Protein AF-A0A4R8TBB7-F1 (afdb_monomer)

Secondary structure (DSSP, 8-state):
-PEEPTTTTSTT----EESSTTPPPHHHHHTTTTPPPPTTSS-HHHHTT----------SSHHHHHHHHHHTTS--

Structure (mmCIF, N/CA/C/O backbone):
data_AF-A0A4R8TBB7-F1
#
_entry.id   AF-A0A4R8TBB7-F1
#
loop_
_atom_site.group_PDB
_atom_site.id
_atom_site.type_symbol
_atom_site.label_atom_id
_atom_site.label_alt_id
_atom_site.label_comp_id
_atom_site.label_asym_id
_atom_site.label_entity_id
_atom_site.label_seq_id
_atom_site.pdbx_PDB_ins_code
_atom_site.Cartn_x
_atom_site.Cartn_y
_atom_site.Cartn_z
_atom_site.occupancy
_atom_site.B_iso_or_equiv
_atom_site.auth_seq_id
_atom_site.auth_comp_id
_atom_site.auth_asym_id
_atom_site.auth_atom_id
_atom_site.pdbx_PDB_model_num
ATOM 1 N N . MET A 1 1 ? -17.022 1.915 3.681 1.00 71.94 1 MET A N 1
ATOM 2 C CA . MET A 1 1 ? -16.187 1.567 2.510 1.00 71.94 1 MET A CA 1
ATOM 3 C C . MET A 1 1 ? -14.773 1.281 2.980 1.00 71.94 1 MET A C 1
ATOM 5 O O . MET A 1 1 ? -14.201 2.138 3.639 1.00 71.94 1 MET A O 1
ATOM 9 N N . GLY A 1 2 ? -14.242 0.092 2.695 1.00 86.75 2 GLY A N 1
ATOM 10 C CA . GLY A 1 2 ? -12.824 -0.220 2.902 1.00 86.75 2 GLY A CA 1
ATOM 11 C C . GLY A 1 2 ? -12.031 0.020 1.618 1.00 86.75 2 GLY A C 1
ATOM 12 O O . GLY A 1 2 ? -12.576 -0.133 0.526 1.00 86.75 2 GLY A O 1
ATOM 13 N N . TYR A 1 3 ? -10.763 0.393 1.747 1.00 93.44 3 TYR A N 1
ATOM 14 C CA . TYR A 1 3 ? -9.826 0.491 0.626 1.00 93.44 3 TYR A CA 1
ATOM 15 C C . TYR A 1 3 ? -9.003 -0.790 0.543 1.00 93.44 3 TYR A C 1
ATOM 17 O O . TYR A 1 3 ? -8.838 -1.485 1.543 1.00 93.44 3 TYR A O 1
ATOM 25 N N . TYR A 1 4 ? -8.456 -1.114 -0.624 1.00 94.94 4 TYR A N 1
ATOM 26 C CA . TYR A 1 4 ? -7.476 -2.193 -0.712 1.00 94.94 4 TYR A CA 1
ATOM 27 C C . TYR A 1 4 ? -6.147 -1.767 -0.089 1.00 94.94 4 TYR A C 1
ATOM 29 O O . TYR A 1 4 ? -5.752 -0.604 -0.171 1.00 94.94 4 TYR A O 1
ATOM 37 N N . CYS A 1 5 ? -5.459 -2.726 0.528 1.00 94.69 5 CYS A N 1
ATOM 38 C CA . CYS A 1 5 ? -4.094 -2.562 1.015 1.00 94.69 5 CYS A CA 1
ATOM 39 C C . CYS A 1 5 ? -3.183 -2.018 -0.095 1.00 94.69 5 CYS A C 1
ATOM 41 O O . CYS A 1 5 ? -3.267 -2.457 -1.241 1.00 94.69 5 CYS A O 1
ATOM 43 N N . SER A 1 6 ? -2.230 -1.153 0.245 1.00 93.69 6 SER A N 1
ATOM 44 C CA . SER A 1 6 ? -1.261 -0.610 -0.728 1.00 93.69 6 SER A CA 1
ATOM 45 C C . SER A 1 6 ? -0.450 -1.676 -1.469 1.00 93.69 6 SER A C 1
ATOM 47 O O . SER A 1 6 ? 0.043 -1.441 -2.567 1.00 93.69 6 SER A O 1
ATOM 49 N N . ASN A 1 7 ? -0.339 -2.873 -0.893 1.00 94.06 7 ASN A N 1
ATOM 50 C CA . ASN A 1 7 ? 0.352 -4.011 -1.494 1.00 94.06 7 ASN A CA 1
ATOM 51 C C . ASN A 1 7 ? -0.537 -4.857 -2.426 1.00 94.06 7 ASN A C 1
ATOM 53 O O . ASN A 1 7 ? -0.105 -5.927 -2.854 1.00 94.06 7 ASN A O 1
ATOM 57 N N . TYR A 1 8 ? -1.764 -4.419 -2.721 1.00 93.75 8 TYR A N 1
ATOM 58 C CA . TYR A 1 8 ? -2.704 -5.139 -3.583 1.00 93.75 8 TYR A CA 1
ATOM 59 C C . TYR A 1 8 ? -2.193 -5.267 -5.022 1.00 93.75 8 TYR A C 1
ATOM 61 O O . TYR A 1 8 ? -2.217 -6.354 -5.587 1.00 93.75 8 TYR A O 1
ATOM 69 N N . TYR A 1 9 ? -1.657 -4.182 -5.589 1.00 87.88 9 TYR A N 1
ATOM 70 C CA . TYR A 1 9 ? -1.223 -4.124 -6.994 1.00 87.88 9 TYR A CA 1
ATOM 71 C C . TYR A 1 9 ? 0.252 -4.510 -7.223 1.00 87.88 9 TYR A C 1
ATOM 73 O O . TYR A 1 9 ? 0.750 -4.404 -8.341 1.00 87.88 9 TYR A O 1
ATOM 81 N N . GLY A 1 10 ? 0.979 -4.915 -6.177 1.00 82.88 10 GLY A N 1
ATOM 82 C CA . GLY A 1 10 ? 2.409 -5.244 -6.251 1.00 82.88 10 GLY A CA 1
ATOM 83 C C . GLY A 1 10 ? 2.692 -6.748 -6.275 1.00 82.88 10 GLY A C 1
ATOM 84 O O . GLY A 1 10 ? 1.786 -7.566 -6.178 1.00 82.88 10 GLY A O 1
ATOM 85 N N . SER A 1 11 ? 3.975 -7.131 -6.286 1.00 83.94 11 SER A N 1
ATOM 86 C CA . SER A 1 11 ? 4.411 -8.543 -6.221 1.00 83.94 11 SER A CA 1
ATOM 87 C C . SER A 1 11 ? 3.913 -9.298 -4.981 1.00 83.94 11 SER A C 1
ATOM 89 O O . SER A 1 11 ? 3.828 -10.523 -4.995 1.00 83.94 11 SER A O 1
ATOM 91 N N . ILE A 1 12 ? 3.548 -8.569 -3.925 1.00 88.50 12 ILE A N 1
ATOM 92 C CA . ILE A 1 12 ? 3.009 -9.103 -2.671 1.00 88.50 12 ILE A CA 1
ATOM 93 C C . ILE A 1 12 ? 1.562 -9.604 -2.836 1.00 88.50 12 ILE A C 1
ATOM 95 O O . ILE A 1 12 ? 1.169 -10.488 -2.081 1.00 88.50 12 ILE A O 1
ATOM 99 N N . HIS A 1 13 ? 0.791 -9.066 -3.795 1.00 87.06 13 HIS A N 1
ATOM 100 C CA . HIS A 1 13 ? -0.602 -9.445 -4.088 1.00 87.06 13 HIS A CA 1
ATOM 101 C C . HIS A 1 13 ? -1.492 -9.546 -2.831 1.00 87.06 13 HIS A C 1
ATOM 103 O O . HIS A 1 13 ? -2.161 -10.548 -2.579 1.00 87.06 13 HIS A O 1
ATOM 109 N N . CYS A 1 14 ? -1.466 -8.518 -1.976 1.00 93.19 14 CYS A N 1
ATOM 110 C CA . CYS A 1 14 ? -2.229 -8.536 -0.727 1.00 93.19 14 CYS A CA 1
ATOM 111 C C . CYS A 1 14 ? -3.699 -8.154 -0.955 1.00 93.19 14 CYS A C 1
ATOM 113 O O . CYS A 1 14 ? -3.986 -7.003 -1.266 1.00 93.19 14 CYS A O 1
ATOM 115 N N . HIS A 1 15 ? -4.628 -9.074 -0.686 1.00 94.31 15 HIS A N 1
ATOM 116 C CA . HIS A 1 15 ? -6.074 -8.859 -0.864 1.00 94.31 15 HIS A CA 1
ATOM 117 C C . HIS A 1 15 ? -6.802 -8.272 0.358 1.00 94.31 15 HIS A C 1
ATOM 119 O O . HIS A 1 15 ? -8.019 -8.112 0.337 1.00 94.31 15 HIS A O 1
ATOM 125 N N . ASN A 1 16 ? -6.079 -7.936 1.429 1.00 94.31 16 ASN A N 1
ATOM 126 C CA . ASN A 1 16 ? -6.694 -7.375 2.632 1.00 94.31 16 ASN A CA 1
ATOM 127 C C . ASN A 1 16 ? -7.174 -5.939 2.401 1.00 94.31 16 ASN A C 1
ATOM 129 O O . ASN A 1 16 ? -6.600 -5.187 1.608 1.00 94.31 16 ASN A O 1
ATOM 133 N N . THR A 1 17 ? -8.176 -5.536 3.175 1.00 94.50 17 THR A N 1
ATOM 134 C CA . THR A 1 17 ? -8.706 -4.172 3.181 1.00 94.50 17 THR A CA 1
ATOM 135 C C . THR A 1 17 ? -8.146 -3.342 4.334 1.00 94.50 17 THR A C 1
ATOM 137 O O . THR A 1 17 ? -7.731 -3.877 5.364 1.00 94.50 17 THR A O 1
ATOM 140 N N . VAL A 1 18 ? -8.148 -2.024 4.163 1.00 95.00 18 VAL A N 1
ATOM 141 C CA . VAL A 1 18 ? -7.673 -1.020 5.119 1.00 95.00 18 VAL A CA 1
ATOM 142 C C . VAL A 1 18 ? -8.664 0.138 5.228 1.00 95.00 18 VAL A C 1
ATOM 144 O O . VAL A 1 18 ? -9.512 0.346 4.356 1.00 95.00 18 VAL A O 1
ATOM 147 N N . SER A 1 19 ? -8.553 0.902 6.312 1.00 93.75 19 SER A N 1
ATOM 148 C CA . SER A 1 19 ? -9.471 1.999 6.633 1.00 93.75 19 SER A CA 1
ATOM 149 C C . SER A 1 19 ? -9.164 3.289 5.870 1.00 93.75 19 SER A C 1
ATOM 151 O O . SER A 1 19 ? -10.062 4.104 5.668 1.00 93.75 19 SER A O 1
ATOM 153 N N . ARG A 1 20 ? -7.911 3.488 5.441 1.00 93.06 20 ARG A N 1
ATOM 154 C CA . ARG A 1 20 ? -7.473 4.681 4.703 1.00 93.06 20 ARG A CA 1
ATOM 155 C C . ARG A 1 20 ? -6.744 4.274 3.432 1.00 93.06 20 ARG A C 1
ATOM 157 O O . ARG A 1 20 ? -6.013 3.287 3.406 1.00 93.06 20 ARG A O 1
ATOM 164 N N . PHE A 1 21 ? -6.942 5.049 2.375 1.00 91.25 21 PHE A N 1
ATOM 165 C CA . PHE A 1 21 ? -6.188 4.880 1.142 1.00 91.25 21 PHE A CA 1
ATOM 166 C C . PHE A 1 21 ? -4.686 5.067 1.407 1.00 91.25 21 PHE A C 1
ATOM 168 O O . PHE A 1 21 ? -4.295 5.996 2.108 1.00 91.25 21 PHE A O 1
ATOM 175 N N . GLY A 1 22 ? -3.853 4.190 0.846 1.00 88.75 22 GLY A N 1
ATOM 176 C CA . GLY A 1 22 ? -2.400 4.234 1.034 1.00 88.75 22 GLY A CA 1
ATOM 177 C C . GLY A 1 22 ? -1.885 3.481 2.267 1.00 88.75 22 GLY A C 1
ATOM 178 O O . GLY A 1 22 ? -0.670 3.278 2.379 1.00 88.75 22 GLY A O 1
ATOM 179 N N . ASP A 1 23 ? -2.767 2.961 3.126 1.00 92.38 23 ASP A N 1
ATOM 180 C CA . ASP A 1 23 ? -2.360 2.131 4.259 1.00 92.38 23 ASP A CA 1
ATOM 181 C C . ASP A 1 23 ? -2.044 0.682 3.863 1.00 92.38 23 ASP A C 1
ATOM 183 O O . ASP A 1 23 ? -2.621 0.072 2.956 1.00 92.38 23 ASP A O 1
ATOM 187 N N . ARG A 1 24 ? -1.128 0.085 4.628 1.00 93.69 24 ARG A N 1
ATOM 188 C CA . ARG A 1 24 ? -0.856 -1.354 4.592 1.00 93.69 24 ARG A CA 1
ATOM 189 C C . ARG A 1 24 ? -1.657 -2.048 5.687 1.00 93.69 24 ARG A C 1
ATOM 191 O O . ARG A 1 24 ? -1.763 -1.537 6.797 1.00 93.69 24 ARG A O 1
ATOM 198 N N . CYS A 1 25 ? -2.165 -3.246 5.402 1.00 94.75 25 CYS A N 1
ATOM 199 C CA . CYS A 1 25 ? -2.820 -4.063 6.423 1.00 94.75 25 CYS A CA 1
ATOM 200 C C . CYS A 1 25 ? -1.842 -4.424 7.561 1.00 94.75 25 CYS A C 1
ATOM 202 O O . CYS A 1 25 ? -0.624 -4.444 7.355 1.00 94.75 25 CYS A O 1
ATOM 204 N N . HIS A 1 26 ? -2.366 -4.771 8.742 1.00 94.25 26 HIS A N 1
ATOM 205 C CA . HIS A 1 26 ? -1.553 -5.076 9.930 1.00 94.25 26 HIS A CA 1
ATOM 206 C C . HIS A 1 26 ? -0.467 -6.129 9.671 1.00 94.25 26 HIS A C 1
ATOM 208 O O . HIS A 1 26 ? 0.670 -5.958 10.103 1.00 94.25 26 HIS A O 1
ATOM 214 N N . LEU A 1 27 ? -0.782 -7.169 8.892 1.00 93.25 27 LEU A N 1
ATOM 215 C CA . LEU A 1 27 ? 0.185 -8.203 8.526 1.00 93.25 27 LEU A CA 1
ATOM 216 C C . LEU A 1 27 ? 1.315 -7.650 7.642 1.00 93.25 27 LEU A C 1
ATOM 218 O O . LEU A 1 27 ? 2.491 -7.874 7.918 1.00 93.25 27 LEU A O 1
ATOM 222 N N . CYS A 1 28 ? 0.982 -6.875 6.605 1.00 93.38 28 CYS A N 1
ATOM 223 C CA . CYS A 1 28 ? 1.984 -6.254 5.734 1.00 93.38 28 CYS A CA 1
ATOM 224 C C . CYS A 1 28 ? 2.869 -5.256 6.490 1.00 93.38 28 CYS A C 1
ATOM 226 O O . CYS A 1 28 ? 4.069 -5.170 6.217 1.00 93.38 28 CYS A O 1
ATOM 228 N N . ALA A 1 29 ? 2.288 -4.519 7.438 1.00 91.50 29 ALA A N 1
ATOM 229 C CA . ALA A 1 29 ? 3.017 -3.599 8.298 1.00 91.50 29 ALA A CA 1
ATOM 230 C C . ALA A 1 29 ? 3.987 -4.348 9.228 1.00 91.50 29 ALA A C 1
ATOM 232 O O . ALA A 1 29 ? 5.176 -4.022 9.238 1.00 91.50 29 ALA A O 1
ATOM 233 N N . ALA A 1 30 ? 3.515 -5.390 9.924 1.00 92.31 30 ALA A N 1
ATOM 234 C CA . ALA A 1 30 ? 4.317 -6.199 10.844 1.00 92.31 30 ALA A CA 1
ATOM 235 C C . ALA A 1 30 ? 5.474 -6.917 10.133 1.00 92.31 30 ALA A C 1
ATOM 237 O O . ALA A 1 30 ? 6.617 -6.869 10.584 1.00 92.31 30 ALA A O 1
ATOM 238 N N . SER A 1 31 ? 5.210 -7.509 8.966 1.00 90.75 31 SER A N 1
ATOM 239 C CA . SER A 1 31 ? 6.234 -8.180 8.155 1.00 90.75 31 SER A CA 1
ATOM 240 C C . SER A 1 3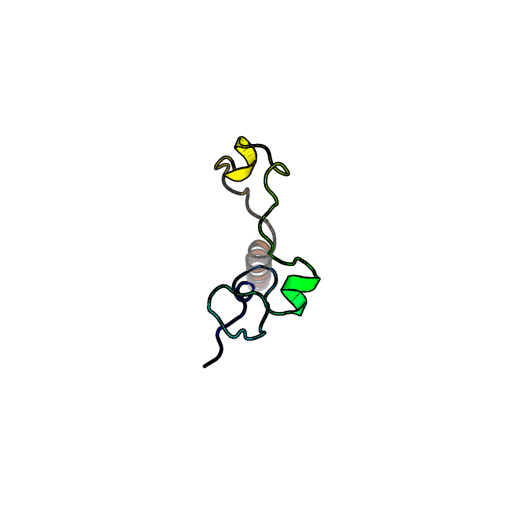1 ? 7.114 -7.217 7.348 1.00 90.75 31 SER A C 1
ATOM 242 O O . SER A 1 31 ? 7.937 -7.673 6.556 1.00 90.75 31 SER A O 1
ATOM 244 N N . LYS A 1 32 ? 6.917 -5.896 7.477 1.00 88.88 32 LYS A N 1
ATOM 245 C CA . LYS A 1 32 ? 7.607 -4.850 6.696 1.00 88.88 32 LYS A CA 1
ATOM 246 C C . LYS A 1 32 ? 7.556 -5.075 5.172 1.00 88.88 32 LYS A C 1
ATOM 248 O O . LYS A 1 32 ? 8.397 -4.573 4.432 1.00 88.88 32 LYS A O 1
ATOM 253 N N . ARG A 1 33 ? 6.532 -5.780 4.680 1.00 85.38 33 ARG A N 1
ATOM 254 C CA . ARG A 1 33 ? 6.320 -6.061 3.252 1.00 85.38 33 ARG A CA 1
ATOM 255 C C . ARG A 1 33 ? 5.945 -4.764 2.535 1.00 85.38 33 ARG A C 1
ATOM 257 O O . ARG A 1 33 ? 5.038 -4.055 2.985 1.00 85.38 33 ARG A O 1
ATOM 264 N N . GLY A 1 34 ? 6.641 -4.452 1.444 1.00 84.44 34 GLY A N 1
ATOM 265 C CA . GLY A 1 34 ? 6.400 -3.226 0.672 1.00 84.44 34 GLY A CA 1
ATOM 266 C C . GLY A 1 34 ? 6.643 -1.948 1.480 1.00 84.44 34 GLY A C 1
ATOM 267 O O . GLY A 1 34 ? 6.049 -0.917 1.188 1.00 84.44 34 GLY A O 1
ATOM 268 N N . ALA A 1 35 ? 7.447 -2.019 2.549 1.00 84.12 35 ALA A N 1
ATOM 269 C CA . ALA A 1 35 ? 7.902 -0.820 3.235 1.00 84.12 35 ALA A CA 1
ATOM 270 C C . ALA A 1 35 ? 8.840 -0.035 2.311 1.00 84.12 35 ALA A C 1
ATOM 272 O O . ALA A 1 35 ? 9.639 -0.635 1.590 1.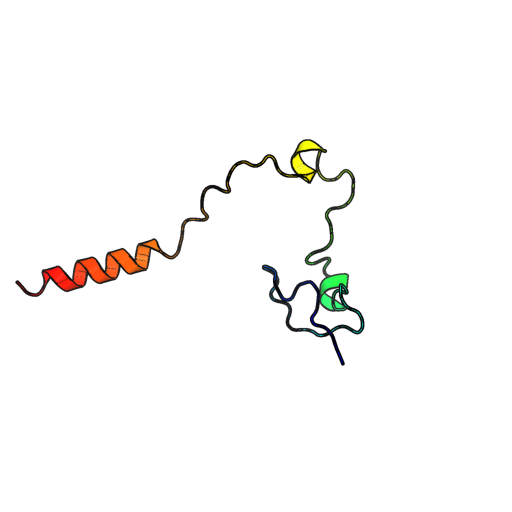00 84.12 35 ALA A O 1
ATOM 273 N N . ALA A 1 36 ? 8.762 1.295 2.370 1.00 77.00 36 ALA A N 1
ATOM 274 C CA . ALA A 1 36 ? 9.758 2.141 1.734 1.00 77.00 36 ALA A CA 1
ATOM 275 C C . ALA A 1 36 ? 11.155 1.778 2.255 1.00 77.00 36 ALA A C 1
ATOM 277 O O . ALA A 1 36 ? 11.344 1.474 3.440 1.00 77.00 36 ALA A O 1
ATOM 278 N N . ILE A 1 37 ? 12.126 1.799 1.348 1.00 75.69 37 ILE A N 1
ATOM 279 C CA . ILE A 1 37 ? 13.525 1.581 1.691 1.00 75.69 37 ILE A CA 1
ATOM 280 C C . ILE A 1 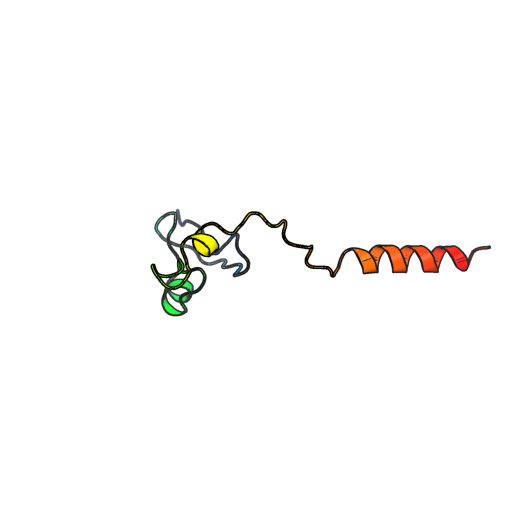37 ? 13.955 2.736 2.601 1.00 75.69 37 ILE A C 1
ATOM 282 O O . ILE A 1 37 ? 13.707 3.901 2.287 1.00 75.69 37 ILE A O 1
ATOM 286 N N . LYS A 1 38 ? 14.546 2.409 3.756 1.00 77.00 38 LYS A N 1
ATOM 287 C CA . LYS A 1 38 ? 15.006 3.415 4.721 1.00 77.00 38 LYS A CA 1
ATOM 288 C C . LYS A 1 38 ? 16.028 4.347 4.070 1.00 77.00 38 LYS A C 1
ATOM 290 O O . LYS A 1 38 ? 16.845 3.905 3.261 1.00 77.00 38 LYS A O 1
ATOM 295 N N . GLU A 1 39 ? 15.987 5.620 4.451 1.00 69.88 39 GLU A N 1
ATOM 296 C CA . GLU A 1 39 ? 16.981 6.600 4.009 1.00 69.88 39 GLU A CA 1
ATOM 297 C C . GLU A 1 39 ? 18.389 6.133 4.399 1.00 69.88 39 GLU A C 1
ATOM 299 O O . GLU A 1 39 ? 18.593 5.632 5.506 1.00 69.88 39 GLU A O 1
ATOM 304 N N . GLY A 1 40 ? 19.336 6.232 3.464 1.00 70.56 40 GLY A N 1
ATOM 305 C CA . GLY A 1 40 ? 20.725 5.810 3.662 1.00 70.56 40 GLY A CA 1
ATOM 306 C C . GLY A 1 40 ? 21.013 4.320 3.448 1.00 70.56 40 GLY A C 1
ATOM 307 O O . GLY A 1 40 ? 22.173 3.932 3.522 1.00 70.56 40 GLY A O 1
ATOM 308 N N . LEU A 1 41 ? 20.008 3.478 3.162 1.00 73.06 41 LEU A N 1
ATOM 309 C CA . LEU A 1 41 ? 20.263 2.071 2.808 1.00 73.06 41 LEU A CA 1
ATOM 310 C C . LEU A 1 41 ? 20.676 1.892 1.338 1.00 73.06 41 LEU A C 1
ATOM 312 O O . LEU A 1 41 ? 21.328 0.914 0.997 1.00 73.06 41 LEU A O 1
ATOM 316 N N . LEU A 1 42 ? 20.281 2.833 0.483 1.00 69.00 42 LEU A N 1
ATOM 317 C CA . LEU A 1 42 ? 20.711 2.924 -0.908 1.00 69.00 42 LEU A CA 1
ATOM 318 C C . LEU A 1 42 ? 21.477 4.228 -1.094 1.00 69.00 42 LEU A C 1
ATOM 320 O O . LEU A 1 42 ? 21.090 5.253 -0.518 1.00 69.00 42 LEU A O 1
ATOM 324 N N . SER A 1 43 ? 22.527 4.192 -1.913 1.00 71.12 43 SER A N 1
ATOM 325 C CA . SER A 1 43 ? 23.182 5.416 -2.369 1.00 71.12 43 SER A CA 1
ATOM 326 C C . SER A 1 43 ? 22.206 6.267 -3.193 1.00 71.12 43 SER A C 1
ATOM 328 O O . SER A 1 43 ? 21.206 5.774 -3.722 1.00 71.12 43 SER A O 1
ATOM 330 N N . GLU A 1 44 ? 22.481 7.566 -3.319 1.00 70.69 44 GLU A N 1
ATOM 331 C CA . GLU A 1 44 ? 21.625 8.495 -4.069 1.00 70.69 44 GLU A CA 1
ATOM 332 C C . GLU A 1 44 ? 21.408 8.051 -5.529 1.00 70.69 44 GLU A C 1
ATOM 334 O O . GLU A 1 44 ? 20.300 8.163 -6.056 1.00 70.69 44 GLU A O 1
ATOM 339 N N . ALA A 1 45 ? 22.430 7.443 -6.140 1.00 71.19 45 ALA A N 1
ATOM 340 C CA . ALA A 1 45 ? 22.373 6.885 -7.490 1.00 71.19 45 ALA A CA 1
ATOM 341 C C . ALA A 1 45 ? 21.434 5.666 -7.605 1.00 71.19 45 ALA A C 1
ATOM 343 O O . ALA A 1 45 ? 20.752 5.481 -8.613 1.00 71.19 45 ALA A O 1
ATOM 344 N N . GLU A 1 46 ? 21.358 4.837 -6.565 1.00 70.19 46 GLU A N 1
ATOM 345 C CA . GLU A 1 46 ? 20.496 3.649 -6.531 1.00 70.19 46 GLU A CA 1
ATOM 346 C C . GLU A 1 46 ? 19.053 3.989 -6.143 1.00 70.19 46 GLU A C 1
ATOM 348 O O . GLU A 1 46 ? 18.123 3.279 -6.531 1.00 70.19 46 GLU A O 1
ATOM 353 N N . ARG A 1 47 ? 18.850 5.091 -5.409 1.00 66.50 47 ARG A N 1
ATOM 354 C CA . ARG A 1 47 ? 17.537 5.536 -4.916 1.00 66.50 47 ARG A CA 1
ATOM 355 C C . ARG A 1 47 ? 16.548 5.833 -6.041 1.00 66.50 47 ARG A C 1
ATOM 357 O O . ARG A 1 47 ? 15.360 5.553 -5.895 1.00 66.50 47 ARG A O 1
ATOM 364 N N . TRP A 1 48 ? 17.042 6.371 -7.151 1.00 68.88 48 TRP A N 1
ATOM 365 C CA . TRP A 1 48 ? 16.235 6.683 -8.331 1.00 68.88 48 TRP A CA 1
ATOM 366 C C . TRP A 1 48 ? 16.303 5.606 -9.407 1.00 68.88 48 TRP A C 1
ATOM 368 O O . TRP A 1 48 ? 15.507 5.649 -10.340 1.00 68.88 48 TRP A O 1
ATOM 378 N N . GLY A 1 49 ? 17.205 4.632 -9.241 1.00 60.47 49 GLY A N 1
ATOM 379 C CA . GLY A 1 49 ? 17.542 3.642 -10.246 1.00 60.47 49 GLY A CA 1
ATOM 380 C C . GLY A 1 49 ? 18.033 4.323 -11.517 1.00 60.47 49 GLY A C 1
ATOM 381 O O . GLY A 1 49 ? 17.231 4.834 -12.295 1.00 60.47 49 GLY A O 1
ATOM 382 N N . SER A 1 50 ? 19.342 4.279 -11.778 1.00 55.19 50 SER A N 1
ATOM 383 C CA . 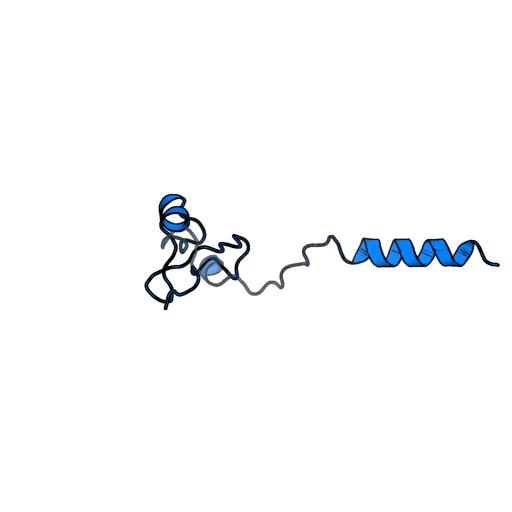SER A 1 50 ? 19.851 4.434 -13.142 1.00 55.19 50 SER A CA 1
ATOM 384 C C . SER A 1 50 ? 18.907 3.693 -14.080 1.00 55.19 50 SER A C 1
ATOM 386 O O . SER A 1 50 ? 18.655 2.500 -13.888 1.00 55.19 50 SER A O 1
ATOM 388 N N . SER A 1 51 ? 18.334 4.411 -15.039 1.00 53.38 51 SER A N 1
ATOM 389 C CA . SER A 1 51 ? 17.399 3.916 -16.043 1.00 53.38 51 SER A CA 1
ATOM 390 C C . SER A 1 51 ? 18.110 2.975 -17.018 1.00 53.38 51 SER A C 1
ATOM 392 O O . SER A 1 51 ? 18.097 3.165 -18.227 1.00 53.38 51 SER A O 1
ATOM 394 N N . SER A 1 52 ? 18.757 1.933 -16.503 1.00 56.22 52 SER A N 1
ATOM 395 C CA . SER A 1 52 ? 19.111 0.787 -17.308 1.00 56.22 52 SER A CA 1
ATOM 396 C C . SER A 1 52 ? 17.809 0.014 -17.504 1.00 56.22 52 SER A C 1
ATOM 398 O O . SER A 1 52 ? 17.180 -0.371 -16.508 1.00 56.22 52 SER A O 1
ATOM 400 N N . PRO A 1 53 ? 17.328 -0.146 -18.750 1.00 48.62 53 PRO A N 1
ATOM 401 C CA . PRO A 1 53 ? 16.135 -0.927 -19.001 1.00 48.62 53 PRO A CA 1
ATOM 402 C C . PRO A 1 53 ? 16.364 -2.281 -18.351 1.00 48.62 53 PRO A C 1
ATOM 404 O O . PRO A 1 53 ? 17.399 -2.907 -18.569 1.00 48.62 53 PRO A O 1
ATOM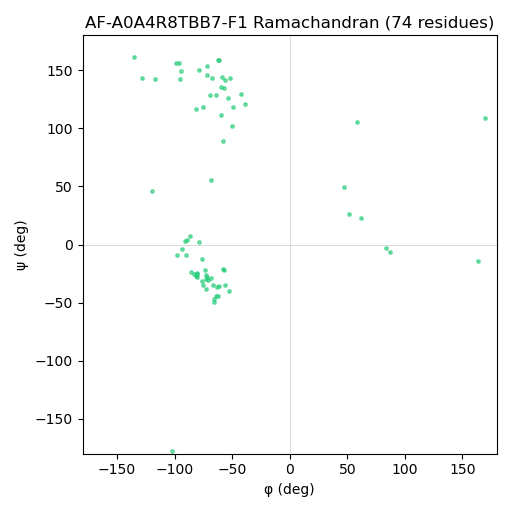 407 N N . ARG A 1 54 ? 15.426 -2.690 -17.492 1.00 53.22 54 ARG A N 1
ATOM 408 C CA . ARG A 1 54 ? 15.417 -4.025 -16.903 1.00 53.22 54 ARG A CA 1
ATOM 409 C C . ARG A 1 54 ? 15.568 -4.997 -18.064 1.00 53.22 54 ARG A C 1
ATOM 411 O O . ARG A 1 54 ? 14.600 -5.213 -18.794 1.00 53.22 54 ARG A O 1
ATOM 418 N N . SER A 1 55 ? 16.771 -5.538 -18.257 1.00 45.84 55 SER A N 1
ATOM 419 C CA . SER A 1 55 ? 16.971 -6.697 -19.109 1.00 45.84 55 SER A CA 1
ATOM 420 C C . SER A 1 55 ? 15.930 -7.697 -18.659 1.00 45.84 55 SER A C 1
ATOM 422 O O . SER A 1 55 ? 15.822 -8.007 -17.469 1.00 45.84 55 SER A O 1
ATOM 424 N N . ALA A 1 56 ? 15.063 -8.025 -19.610 1.00 47.00 56 ALA A N 1
ATOM 425 C CA . ALA A 1 56 ? 13.853 -8.776 -19.406 1.00 47.00 56 ALA A CA 1
ATOM 426 C C . ALA A 1 56 ? 14.119 -9.939 -18.451 1.00 47.00 56 ALA A C 1
ATOM 428 O O . ALA A 1 56 ? 15.039 -10.728 -18.663 1.00 47.00 56 ALA A O 1
ATOM 429 N N . HIS A 1 57 ? 13.280 -10.056 -17.423 1.00 45.44 57 HIS A N 1
ATOM 430 C CA . HIS A 1 57 ? 13.040 -11.340 -16.789 1.00 45.44 57 HIS A CA 1
ATOM 431 C C . HIS A 1 57 ? 12.517 -12.267 -17.898 1.00 45.44 57 HIS A C 1
ATOM 433 O O . HIS A 1 57 ? 11.322 -12.313 -18.198 1.00 45.44 57 HIS A O 1
ATOM 439 N N . GLY A 1 58 ? 13.441 -12.934 -18.587 1.00 47.78 58 GLY A N 1
ATOM 440 C CA . G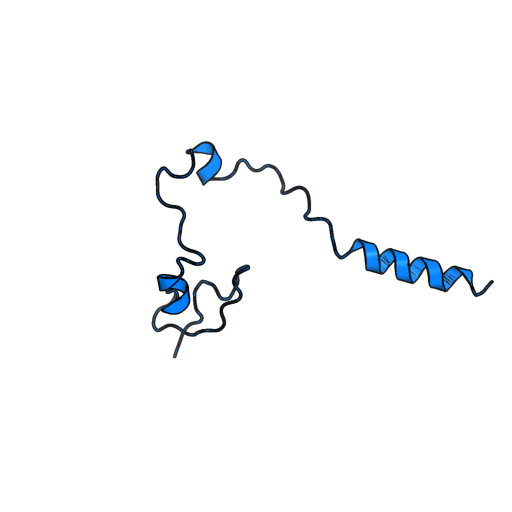LY A 1 58 ? 13.145 -14.130 -19.341 1.00 47.78 58 GLY A CA 1
ATOM 441 C C . GLY A 1 58 ? 12.609 -15.141 -18.343 1.00 47.78 58 GLY A C 1
ATOM 442 O O . GLY A 1 58 ? 13.296 -15.491 -17.394 1.00 47.78 58 GLY A O 1
ATOM 443 N N . ASP A 1 59 ? 11.326 -15.459 -18.460 1.00 50.09 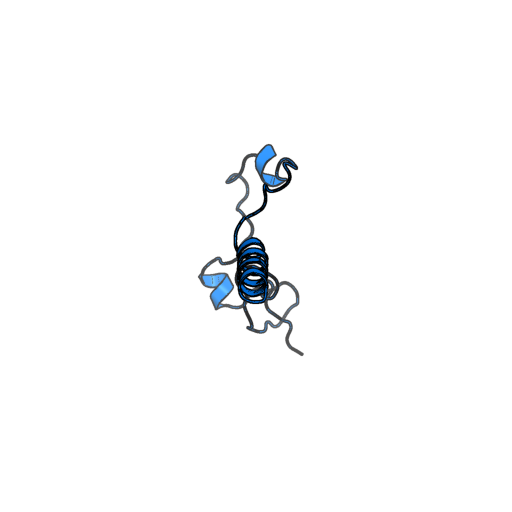59 ASP A N 1
ATOM 444 C CA . ASP A 1 59 ? 10.856 -16.833 -18.631 1.00 50.09 59 ASP A CA 1
ATOM 445 C C . ASP A 1 59 ? 9.339 -16.882 -18.475 1.00 50.09 59 ASP A C 1
ATOM 447 O O . ASP A 1 59 ? 8.811 -16.696 -17.382 1.00 50.09 59 ASP A O 1
ATOM 451 N N . ARG A 1 60 ? 8.646 -17.102 -19.606 1.00 51.06 60 ARG A N 1
ATOM 452 C CA . ARG A 1 60 ? 7.321 -17.764 -19.755 1.00 51.06 60 ARG A CA 1
ATOM 453 C C . ARG A 1 60 ? 6.656 -17.495 -21.108 1.00 51.06 60 ARG A C 1
ATOM 455 O O . ARG A 1 60 ? 5.731 -18.212 -21.471 1.00 51.06 60 ARG A O 1
ATOM 462 N N . ARG A 1 61 ? 7.122 -16.516 -21.900 1.00 48.59 61 ARG A N 1
ATOM 463 C CA . ARG A 1 61 ? 6.573 -16.277 -23.255 1.00 48.59 61 ARG A CA 1
ATOM 464 C C . ARG A 1 61 ? 7.227 -17.138 -24.348 1.00 48.59 61 ARG A C 1
ATOM 466 O O . ARG A 1 61 ? 6.578 -17.406 -25.354 1.00 48.59 61 ARG A O 1
ATOM 473 N N . ALA A 1 62 ? 8.454 -17.624 -24.138 1.00 49.19 62 ALA A N 1
ATOM 474 C CA . ALA A 1 62 ? 9.169 -18.444 -25.123 1.00 49.19 62 ALA A CA 1
ATOM 475 C C . ALA A 1 62 ? 8.664 -19.901 -25.203 1.00 49.19 62 ALA A C 1
ATOM 477 O O . ALA A 1 62 ? 8.638 -20.472 -26.290 1.00 49.19 62 ALA A O 1
ATOM 478 N N . GLU A 1 63 ? 8.176 -20.499 -24.106 1.00 44.59 63 GLU A N 1
ATOM 479 C CA . GLU A 1 63 ? 7.707 -21.900 -24.137 1.00 44.59 63 GLU A CA 1
ATOM 480 C C . GLU A 1 63 ? 6.428 -22.080 -24.981 1.00 44.59 63 GLU A C 1
ATOM 482 O O . GLU A 1 63 ? 6.219 -23.126 -25.598 1.00 44.59 63 GLU A O 1
ATOM 487 N N . ARG A 1 64 ? 5.581 -21.042 -25.081 1.00 47.53 64 ARG A N 1
ATOM 488 C CA . ARG A 1 64 ? 4.338 -21.123 -25.866 1.00 47.53 64 ARG A CA 1
ATOM 489 C C . ARG A 1 64 ? 4.592 -21.159 -27.376 1.00 47.53 64 ARG A C 1
ATOM 491 O O . ARG A 1 64 ? 3.826 -21.808 -28.078 1.00 47.53 64 ARG A O 1
ATOM 498 N N . ALA A 1 65 ? 5.664 -20.525 -27.859 1.00 51.16 65 ALA A N 1
ATOM 499 C CA . ALA A 1 65 ? 6.036 -20.543 -29.277 1.00 51.16 65 ALA A CA 1
ATOM 500 C C . ALA A 1 65 ? 6.659 -21.888 -29.698 1.00 51.16 65 ALA A C 1
ATOM 502 O O . ALA A 1 65 ? 6.406 -22.382 -30.797 1.00 51.16 65 ALA A O 1
ATOM 503 N N . SER A 1 66 ? 7.412 -22.525 -28.796 1.00 50.69 66 SER A N 1
ATOM 504 C CA . SER A 1 66 ? 8.063 -23.815 -29.060 1.00 50.69 66 SER A CA 1
ATOM 505 C C . SER A 1 66 ? 7.083 -24.993 -29.095 1.00 50.69 66 SER A C 1
ATOM 507 O O . SER A 1 66 ? 7.311 -25.957 -29.826 1.00 50.69 66 SER A O 1
ATOM 509 N N . ARG A 1 67 ? 5.968 -24.923 -28.351 1.00 50.12 67 ARG A N 1
ATOM 510 C CA . ARG A 1 67 ? 4.907 -25.947 -28.406 1.00 50.12 67 ARG A CA 1
ATOM 511 C C . ARG A 1 67 ? 4.096 -25.885 -29.703 1.00 50.12 67 ARG A C 1
ATOM 513 O O . ARG A 1 67 ? 3.793 -26.930 -30.265 1.00 50.12 67 ARG A O 1
ATOM 520 N N . THR A 1 68 ? 3.807 -24.691 -30.220 1.00 53.06 68 THR A N 1
ATOM 521 C CA . THR A 1 68 ? 3.066 -24.530 -31.485 1.00 53.06 68 THR A CA 1
ATOM 522 C C . THR A 1 68 ? 3.888 -24.879 -32.725 1.00 53.06 68 THR A C 1
ATOM 524 O O . THR A 1 68 ? 3.312 -25.205 -33.752 1.00 53.06 68 THR A O 1
ATOM 527 N N . ALA A 1 69 ? 5.223 -24.846 -32.649 1.00 51.03 69 ALA A N 1
ATOM 528 C CA . ALA A 1 69 ? 6.087 -25.184 -33.783 1.00 51.03 69 ALA A CA 1
ATOM 529 C C . ALA A 1 69 ? 6.294 -26.700 -33.974 1.00 51.03 69 ALA A C 1
ATOM 531 O O . ALA A 1 69 ? 6.555 -27.146 -35.089 1.00 51.03 69 ALA A O 1
ATOM 532 N N . ARG A 1 70 ? 6.189 -27.506 -32.905 1.00 50.34 70 ARG A N 1
ATOM 533 C CA . ARG A 1 70 ? 6.358 -28.970 -32.999 1.00 50.34 70 ARG A CA 1
ATOM 534 C C . ARG A 1 70 ? 5.115 -29.699 -33.512 1.00 50.34 70 ARG A C 1
ATOM 536 O O . ARG A 1 70 ? 5.272 -30.738 -34.142 1.00 50.34 70 ARG A O 1
ATOM 543 N N . ASP A 1 71 ? 3.920 -29.154 -33.293 1.00 49.59 71 ASP A N 1
ATOM 544 C CA . ASP A 1 71 ? 2.660 -29.780 -33.729 1.00 49.59 71 ASP A CA 1
ATOM 545 C C . ASP A 1 71 ? 2.463 -29.713 -35.258 1.00 49.59 71 ASP A C 1
ATOM 547 O O . ASP A 1 71 ? 1.901 -30.616 -35.872 1.00 49.59 71 ASP A O 1
ATOM 551 N N . SER A 1 72 ? 3.036 -28.699 -35.914 1.00 54.06 72 SER A N 1
ATOM 552 C CA . SER A 1 72 ? 2.904 -28.486 -37.363 1.00 54.06 72 SER A CA 1
ATOM 553 C C . SER A 1 72 ? 3.762 -29.417 -38.229 1.00 54.06 72 SER A C 1
ATOM 555 O O . SER A 1 72 ? 3.573 -29.456 -39.440 1.00 54.06 72 SER A O 1
ATOM 557 N N . ARG A 1 73 ? 4.723 -30.153 -37.649 1.00 49.62 73 ARG A N 1
ATOM 558 C CA . ARG A 1 73 ? 5.651 -31.018 -38.409 1.00 49.62 73 ARG A CA 1
ATOM 559 C C . ARG A 1 73 ? 5.147 -32.454 -38.592 1.00 49.62 73 ARG A C 1
ATOM 561 O O . ARG A 1 73 ? 5.750 -33.209 -39.340 1.00 49.62 73 ARG A O 1
ATOM 568 N N . VAL A 1 74 ? 4.063 -32.842 -37.918 1.00 53.88 74 VAL A N 1
ATOM 569 C CA . VAL A 1 74 ? 3.521 -34.217 -37.961 1.00 53.88 74 VAL A CA 1
ATOM 570 C C . VAL A 1 74 ? 2.428 -34.381 -39.035 1.00 53.88 74 VAL A C 1
ATOM 572 O O . VAL A 1 74 ? 1.948 -35.483 -39.268 1.00 53.88 74 VAL A O 1
ATOM 575 N N . LYS A 1 75 ? 2.045 -33.302 -39.732 1.00 49.50 75 LYS A N 1
ATOM 576 C CA . LYS A 1 75 ? 1.000 -33.303 -40.775 1.00 49.50 75 LYS A CA 1
ATOM 577 C C . LYS A 1 75 ? 1.515 -32.863 -42.149 1.00 49.50 75 LYS A C 1
ATOM 579 O O . LYS A 1 75 ? 0.877 -32.046 -42.808 1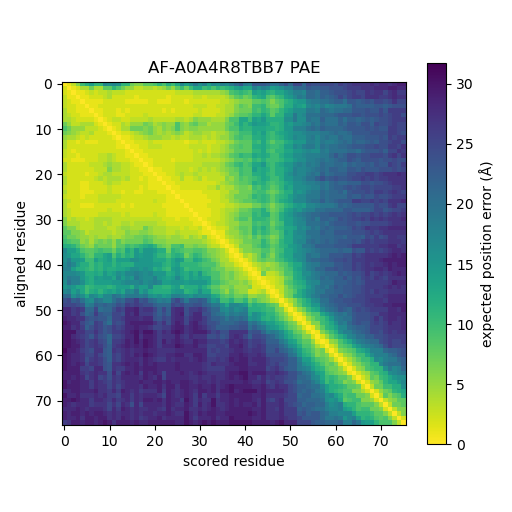.00 49.50 75 LYS A O 1
ATOM 584 N N . ASN A 1 76 ? 2.658 -33.393 -42.576 1.00 44.06 76 ASN A N 1
ATOM 585 C CA . ASN A 1 76 ? 3.004 -33.420 -43.996 1.00 44.06 76 ASN A CA 1
ATOM 586 C C . ASN A 1 76 ? 3.598 -34.769 -44.373 1.00 44.06 76 ASN A C 1
ATOM 588 O O . ASN A 1 76 ? 4.619 -35.131 -43.749 1.00 44.06 76 ASN A O 1
#

pLDDT: mean 72.54, std 18.66, range [44.06, 95.0]

Organism: NCBI:txid1347389

Foldseek 3Di:
DWAAAPCCPDPNNGRDTDDDPHHHPPVCVVVVPPPPDDPPPDDPCPNVDDPPPPPDPDDDPVVVVVVVVVVVVVPD

Solvent-accessible surface area (backbone atoms only — not comparable to full-atom values): 5002 Å² total; per-residue (Å²): 131,73,30,61,13,59,41,38,90,45,98,76,55,35,86,49,62,21,87,45,83,76,33,60,30,72,66,38,54,74,70,51,55,90,54,79,79,60,90,81,78,50,55,79,67,5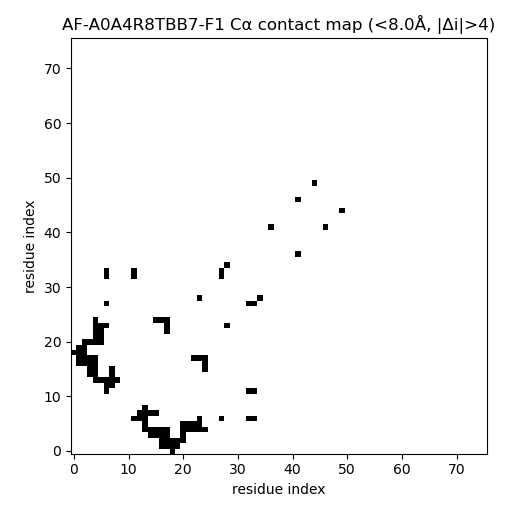9,71,73,47,69,86,64,75,76,75,71,87,82,81,71,74,66,64,62,57,58,57,63,59,60,66,66,68,79,77,119

Sequence (76 aa):
MGYYCSNYYGSIHCHNTVSRFGDRCHLCAASKRGAAIKEGLLSEAERWGSSSPRSAHGDRRAERASRTARDSRVKN

Mean predicted aligned error: 15.49 Å

Radius of gyration: 20.82 Å; Cα contacts (8 Å, |Δi|>4): 56; chains: 1; bounding box: 39×43×55 Å